Protein AF-A0A4R1PZV4-F1 (afdb_monomer_lite)

Structure (mmCIF, N/CA/C/O backbone):
data_AF-A0A4R1PZV4-F1
#
_entry.id   AF-A0A4R1PZV4-F1
#
loop_
_atom_site.group_PDB
_atom_site.id
_atom_site.type_symbol
_atom_site.label_atom_id
_atom_site.label_alt_id
_atom_site.label_comp_id
_atom_site.label_asym_id
_atom_site.label_entity_id
_atom_site.label_seq_id
_atom_site.pdbx_PDB_ins_code
_atom_site.Cartn_x
_atom_site.Cartn_y
_atom_site.Cartn_z
_atom_site.occupancy
_atom_site.B_iso_or_equiv
_atom_site.auth_seq_id
_atom_site.auth_comp_id
_atom_site.auth_asym_id
_atom_site.auth_atom_id
_atom_site.pdbx_PDB_model_num
ATOM 1 N N . MET A 1 1 ? 3.009 -11.376 5.787 1.00 87.31 1 MET A N 1
ATOM 2 C CA . MET A 1 1 ? 1.856 -10.569 6.239 1.00 87.31 1 MET A CA 1
ATOM 3 C C . MET A 1 1 ? 0.631 -10.897 5.403 1.00 87.31 1 MET A C 1
ATOM 5 O O . MET A 1 1 ? 0.797 -11.438 4.315 1.00 87.31 1 MET A O 1
ATOM 9 N N . ARG A 1 2 ? -0.568 -10.612 5.923 1.00 90.56 2 ARG A N 1
ATOM 10 C CA . ARG A 1 2 ? -1.843 -10.785 5.217 1.00 90.56 2 ARG A CA 1
ATOM 11 C C . ARG A 1 2 ? -2.643 -9.488 5.304 1.00 90.56 2 ARG A C 1
ATOM 13 O O . ARG A 1 2 ? -2.858 -8.986 6.408 1.00 90.56 2 ARG A O 1
ATOM 20 N N . VAL A 1 3 ? -3.038 -8.952 4.155 1.00 90.75 3 VAL A N 1
ATOM 21 C CA . VAL A 1 3 ? -3.773 -7.685 4.041 1.00 90.75 3 VAL A CA 1
ATOM 22 C C . VAL A 1 3 ? -5.005 -7.919 3.175 1.00 90.75 3 VAL A C 1
ATOM 24 O O . VAL A 1 3 ? -4.911 -8.568 2.135 1.00 90.75 3 VAL A O 1
ATOM 27 N N . MET A 1 4 ? -6.154 -7.419 3.620 1.00 91.75 4 MET A N 1
ATOM 28 C CA . MET A 1 4 ? -7.406 -7.443 2.873 1.00 91.75 4 MET A CA 1
ATOM 29 C C . MET A 1 4 ? -7.709 -6.061 2.300 1.00 91.75 4 MET A C 1
ATOM 31 O O . MET A 1 4 ? -7.660 -5.070 3.030 1.00 91.75 4 MET A O 1
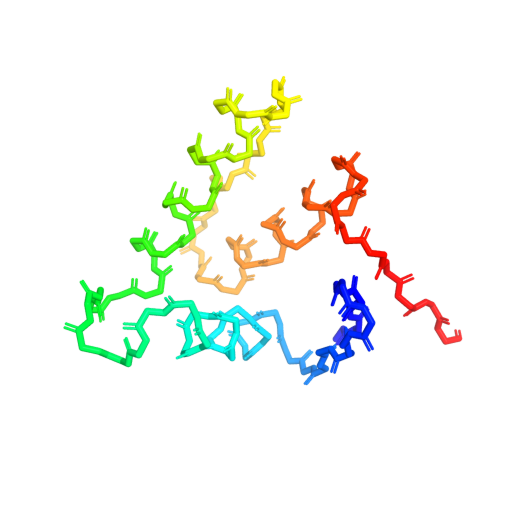ATOM 35 N N . MET A 1 5 ? -8.051 -6.006 1.015 1.00 88.56 5 MET A N 1
ATOM 36 C CA . MET A 1 5 ? -8.519 -4.801 0.324 1.00 88.56 5 MET A CA 1
ATOM 37 C C . MET A 1 5 ? -9.628 -5.184 -0.652 1.00 88.56 5 MET A C 1
ATOM 39 O O . MET A 1 5 ? -9.426 -6.098 -1.447 1.00 88.56 5 MET A O 1
ATOM 43 N N . ASN A 1 6 ? -10.768 -4.485 -0.609 1.00 82.06 6 ASN A N 1
ATOM 44 C CA . ASN A 1 6 ? -11.908 -4.696 -1.516 1.00 82.06 6 ASN A CA 1
ATOM 45 C C . ASN A 1 6 ? -12.244 -6.192 -1.726 1.00 82.06 6 ASN A C 1
ATOM 47 O O . ASN A 1 6 ? -12.267 -6.672 -2.855 1.00 82.06 6 ASN A O 1
ATOM 51 N N . ASP A 1 7 ? -12.411 -6.937 -0.626 1.00 85.56 7 ASP A N 1
ATOM 52 C CA . ASP A 1 7 ? -12.716 -8.382 -0.574 1.00 85.56 7 ASP A CA 1
ATOM 53 C C . ASP A 1 7 ? -11.617 -9.350 -1.052 1.00 85.56 7 ASP A C 1
ATOM 55 O O . ASP A 1 7 ? -11.782 -10.570 -0.975 1.00 85.56 7 ASP A O 1
ATOM 59 N N . ARG A 1 8 ? -10.453 -8.845 -1.475 1.00 89.44 8 ARG A N 1
ATOM 60 C CA . ARG A 1 8 ? -9.295 -9.667 -1.843 1.00 89.44 8 ARG A CA 1
ATOM 61 C C . ARG A 1 8 ? -8.287 -9.758 -0.707 1.00 89.44 8 ARG A C 1
ATOM 63 O O . ARG A 1 8 ? -8.003 -8.770 -0.034 1.00 89.44 8 ARG A O 1
ATOM 70 N N . VAL A 1 9 ? -7.714 -10.948 -0.520 1.00 92.44 9 VAL A N 1
ATOM 71 C CA . VAL A 1 9 ? -6.642 -11.196 0.451 1.00 92.44 9 VAL A CA 1
ATOM 72 C C . VAL A 1 9 ? -5.316 -11.348 -0.276 1.00 92.44 9 VAL A C 1
ATOM 74 O O . VAL A 1 9 ? -5.148 -12.270 -1.068 1.00 92.44 9 VAL A O 1
ATOM 77 N N . TYR A 1 10 ? -4.364 -10.490 0.071 1.00 93.31 10 TYR A N 1
ATOM 78 C CA . TYR A 1 10 ? -2.975 -10.584 -0.358 1.00 93.31 10 TYR A CA 1
ATOM 79 C C . TYR A 1 10 ? -2.137 -11.200 0.756 1.00 93.31 10 TYR A C 1
ATOM 81 O O . TYR A 1 10 ? -2.328 -10.890 1.940 1.00 93.31 10 TYR A O 1
ATOM 89 N N . SER A 1 11 ? -1.194 -12.071 0.401 1.00 93.06 11 SER A N 1
ATOM 90 C CA . SER A 1 11 ? -0.352 -12.754 1.384 1.00 93.06 11 SER A CA 1
ATOM 91 C C . SER A 1 11 ? 1.065 -12.991 0.884 1.00 93.06 11 SER A C 1
ATOM 93 O O . SER A 1 11 ? 1.255 -13.496 -0.215 1.00 93.06 11 SER A O 1
ATOM 95 N N . GLY A 1 12 ? 2.056 -12.701 1.725 1.00 93.19 12 GLY A N 1
ATOM 96 C CA . GLY A 1 12 ? 3.466 -12.906 1.387 1.00 93.19 12 GLY A CA 1
ATOM 97 C C . GLY A 1 12 ? 4.406 -12.037 2.216 1.00 93.19 12 GLY A C 1
ATOM 98 O O . GLY A 1 12 ? 4.037 -11.562 3.298 1.00 93.19 12 GLY A O 1
ATOM 99 N N . SER A 1 13 ? 5.626 -11.825 1.719 1.00 92.94 13 SER A N 1
ATOM 1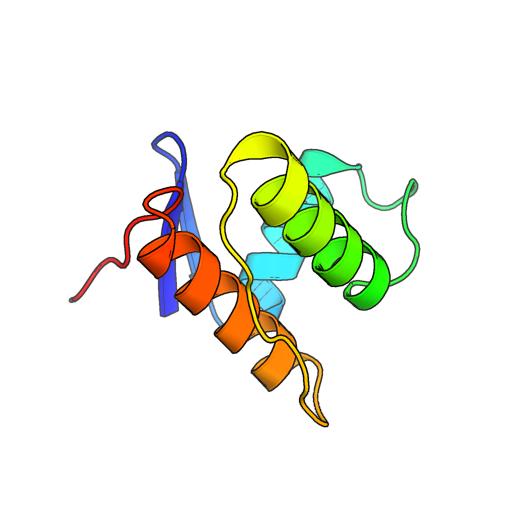00 C CA . SER A 1 13 ? 6.478 -10.725 2.190 1.00 92.94 13 SER A CA 1
ATOM 101 C C . SER A 1 13 ? 5.840 -9.372 1.821 1.00 92.94 13 SER A C 1
ATOM 103 O O . SER A 1 13 ? 4.992 -9.330 0.926 1.00 92.94 13 SER A O 1
ATOM 105 N N . PRO A 1 14 ? 6.214 -8.263 2.486 1.00 92.44 14 PRO A N 1
ATOM 106 C CA . PRO A 1 14 ? 5.680 -6.944 2.147 1.00 92.44 14 PRO A CA 1
ATOM 107 C C . PRO A 1 14 ? 5.853 -6.587 0.665 1.00 92.44 14 PRO A C 1
ATOM 109 O O . PRO A 1 14 ? 4.904 -6.145 0.027 1.00 92.44 14 PRO A O 1
ATOM 112 N N . GLU A 1 15 ? 7.037 -6.839 0.103 1.00 91.56 15 GLU A N 1
ATOM 113 C CA . GLU A 1 15 ? 7.336 -6.556 -1.307 1.00 91.56 15 GLU A CA 1
ATOM 114 C C . GLU A 1 15 ? 6.477 -7.398 -2.252 1.00 91.56 15 GLU A C 1
ATOM 116 O O . GLU A 1 15 ? 5.962 -6.870 -3.228 1.00 91.56 15 GLU A O 1
ATOM 121 N N . ALA A 1 16 ? 6.275 -8.687 -1.947 1.00 91.50 16 ALA A N 1
ATOM 122 C CA . ALA A 1 16 ? 5.470 -9.574 -2.785 1.00 91.50 16 ALA A CA 1
ATOM 123 C C . ALA A 1 16 ? 3.997 -9.142 -2.835 1.00 91.50 16 ALA A C 1
ATOM 125 O O . ALA A 1 16 ? 3.376 -9.196 -3.890 1.00 91.50 16 ALA A O 1
ATOM 126 N N . VAL A 1 17 ? 3.453 -8.675 -1.705 1.00 92.06 17 VAL A N 1
ATOM 127 C CA . VAL A 1 17 ? 2.093 -8.119 -1.649 1.00 92.06 17 VAL A CA 1
ATOM 128 C C . VAL A 1 17 ? 1.990 -6.854 -2.503 1.00 92.06 17 VAL A C 1
ATOM 130 O O . VAL A 1 17 ? 1.064 -6.727 -3.297 1.00 92.06 17 VAL A O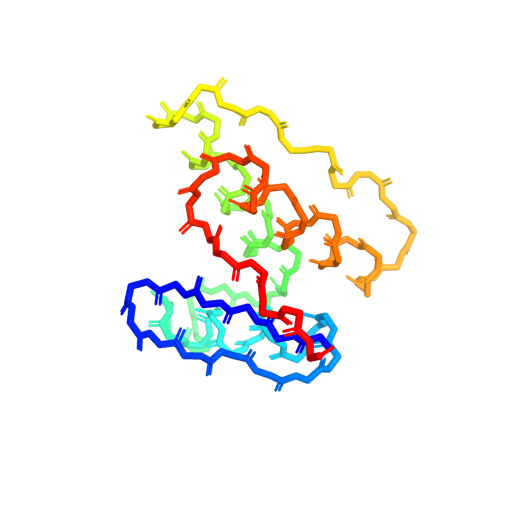 1
ATOM 133 N N . VAL A 1 18 ? 2.945 -5.930 -2.369 1.00 89.62 18 VAL A N 1
ATOM 134 C CA . VAL A 1 18 ? 2.944 -4.673 -3.135 1.00 89.62 18 VAL A CA 1
ATOM 135 C C . VAL A 1 18 ? 3.157 -4.925 -4.632 1.00 89.62 18 VAL A C 1
ATOM 137 O O . VAL A 1 18 ? 2.503 -4.272 -5.441 1.00 89.62 18 VAL A O 1
ATOM 140 N N . ASP A 1 19 ? 4.003 -5.886 -5.013 1.00 89.44 19 ASP A N 1
ATOM 141 C CA . ASP A 1 19 ? 4.184 -6.299 -6.411 1.00 89.44 19 ASP A CA 1
ATOM 142 C C . ASP A 1 19 ? 2.883 -6.851 -7.011 1.00 89.44 19 ASP A C 1
ATOM 144 O O . ASP A 1 19 ? 2.511 -6.479 -8.121 1.00 89.44 19 ASP A O 1
ATOM 148 N N . GLU A 1 20 ? 2.141 -7.687 -6.277 1.00 89.56 20 GLU A N 1
ATOM 149 C CA . GLU A 1 20 ? 0.845 -8.203 -6.735 1.00 89.56 20 GLU A CA 1
ATOM 150 C C . GLU A 1 20 ? -0.172 -7.071 -6.957 1.00 89.56 20 GLU A C 1
ATOM 152 O O . GLU A 1 20 ? -0.785 -6.994 -8.024 1.00 89.56 20 GLU A O 1
ATOM 157 N N . MET A 1 21 ? -0.284 -6.139 -6.004 1.00 88.31 21 MET A N 1
ATOM 158 C CA . MET A 1 21 ? -1.162 -4.969 -6.135 1.00 88.31 21 MET A CA 1
ATOM 159 C C . MET A 1 21 ? -0.763 -4.078 -7.319 1.00 88.31 21 MET A C 1
ATOM 161 O O . MET A 1 21 ? -1.619 -3.567 -8.043 1.00 88.31 21 MET A O 1
ATOM 165 N N . TRP A 1 22 ? 0.539 -3.899 -7.538 1.00 86.25 22 TRP A N 1
ATOM 166 C CA . TRP A 1 22 ? 1.060 -3.163 -8.681 1.00 86.25 22 TRP A CA 1
ATOM 167 C C . TRP A 1 22 ? 0.675 -3.829 -10.009 1.00 86.25 22 TRP A C 1
ATOM 169 O O . TRP A 1 22 ? 0.154 -3.150 -10.901 1.00 86.25 22 TRP A O 1
ATOM 179 N N . ASN A 1 23 ? 0.851 -5.149 -10.117 1.00 83.62 23 ASN A N 1
ATOM 180 C CA . ASN A 1 23 ? 0.496 -5.930 -11.305 1.00 83.62 23 ASN A CA 1
ATOM 181 C C . ASN A 1 23 ? -0.990 -5.795 -11.667 1.00 83.62 23 ASN A C 1
ATOM 183 O O . ASN A 1 23 ? -1.328 -5.739 -12.849 1.00 83.62 23 ASN A O 1
ATOM 187 N N . GLU A 1 24 ? -1.864 -5.708 -10.665 1.00 83.06 24 GLU A N 1
ATOM 188 C CA . GLU A 1 24 ? -3.301 -5.499 -10.855 1.00 83.06 24 GLU A CA 1
ATOM 189 C C . GLU A 1 24 ? -3.659 -4.077 -11.273 1.00 83.06 24 GLU A C 1
ATOM 191 O O . GLU A 1 24 ? -4.506 -3.892 -12.144 1.00 83.06 24 GLU A O 1
ATOM 196 N N . CYS A 1 25 ? -3.036 -3.067 -10.660 1.00 78.38 25 CYS A N 1
ATOM 197 C CA . CYS A 1 25 ? -3.376 -1.671 -10.930 1.00 78.38 25 CYS A CA 1
ATOM 198 C C . CYS A 1 25 ? -2.913 -1.196 -12.307 1.00 78.38 25 CYS A C 1
ATOM 200 O O . CYS A 1 25 ? -3.584 -0.367 -12.919 1.00 78.38 25 CYS A O 1
ATOM 202 N N . PHE A 1 26 ? -1.750 -1.654 -12.762 1.00 70.12 26 PHE A N 1
ATOM 203 C CA . PHE A 1 26 ? -1.066 -1.011 -13.878 1.00 70.12 26 PHE A CA 1
ATOM 204 C C . PHE A 1 26 ? -0.792 -1.921 -15.067 1.00 70.12 26 PHE A C 1
ATOM 206 O O . PHE A 1 26 ? -0.426 -1.401 -16.121 1.00 70.12 26 PHE A O 1
ATOM 213 N N . HIS A 1 27 ? -0.952 -3.243 -14.929 1.00 66.62 27 HIS A N 1
ATOM 214 C CA . HIS A 1 27 ? -0.205 -4.213 -15.736 1.00 66.62 27 HIS A CA 1
ATOM 215 C C . HIS A 1 27 ? 1.317 -3.892 -15.672 1.00 66.62 27 HIS A C 1
ATOM 217 O O . HIS A 1 27 ? 1.735 -2.760 -15.429 1.00 66.62 27 HIS A O 1
ATOM 223 N N . ARG A 1 28 ? 2.213 -4.869 -15.815 1.00 59.09 28 ARG A N 1
ATOM 224 C CA . ARG A 1 28 ? 3.662 -4.667 -15.544 1.00 59.09 28 ARG A CA 1
ATOM 225 C C . ARG A 1 28 ? 4.379 -3.625 -16.425 1.00 59.09 28 ARG A C 1
ATOM 227 O O . ARG A 1 28 ? 5.569 -3.407 -16.242 1.00 59.09 28 ARG A O 1
ATOM 234 N N . ASP A 1 29 ? 3.660 -2.975 -17.334 1.00 58.19 29 ASP A N 1
ATOM 235 C CA . ASP A 1 29 ? 4.203 -2.157 -18.411 1.00 58.19 29 ASP A CA 1
ATOM 236 C C . ASP A 1 29 ? 4.031 -0.639 -18.186 1.00 58.19 29 ASP A C 1
ATOM 238 O O . ASP A 1 29 ? 4.593 0.152 -18.942 1.00 58.19 29 ASP A O 1
ATOM 242 N N . THR A 1 30 ? 3.253 -0.199 -17.182 1.00 62.50 30 THR A N 1
ATOM 243 C CA . THR A 1 30 ? 2.942 1.243 -17.000 1.00 62.50 30 THR A CA 1
ATOM 244 C C . THR A 1 30 ? 3.878 1.963 -16.025 1.00 62.50 30 THR A C 1
ATOM 246 O O . THR A 1 30 ? 4.133 3.156 -16.170 1.00 62.50 30 THR A O 1
ATOM 249 N N . LEU A 1 31 ? 4.400 1.248 -15.032 1.00 64.62 31 LEU A N 1
ATOM 250 C CA . LEU A 1 31 ? 5.489 1.706 -14.164 1.00 64.62 31 LEU A CA 1
ATOM 251 C C . LEU A 1 31 ? 6.629 0.705 -14.330 1.00 64.62 31 LEU A C 1
ATOM 253 O O . LEU A 1 31 ? 6.356 -0.432 -14.689 1.00 64.62 31 LEU A O 1
ATOM 257 N N . ASN A 1 32 ? 7.883 1.093 -14.109 1.00 69.62 32 ASN A N 1
ATOM 258 C CA . ASN A 1 32 ? 9.014 0.163 -14.281 1.00 69.62 32 ASN A CA 1
ATOM 259 C C . ASN A 1 32 ? 9.574 -0.325 -12.942 1.00 69.62 32 ASN A C 1
ATOM 261 O O . ASN A 1 32 ? 10.296 -1.324 -12.883 1.00 69.62 32 ASN A O 1
ATOM 265 N N . HIS A 1 33 ? 9.252 0.387 -11.859 1.00 79.31 33 HIS A N 1
ATOM 266 C CA . HIS A 1 33 ? 9.828 0.159 -10.544 1.00 79.31 33 HIS A CA 1
ATOM 267 C C . HIS A 1 33 ? 8.761 0.214 -9.449 1.00 79.31 33 HIS A C 1
ATOM 269 O O . HIS A 1 33 ? 7.968 1.152 -9.373 1.00 79.31 33 HIS A O 1
ATOM 275 N N . ILE A 1 34 ? 8.811 -0.749 -8.526 1.00 83.56 34 ILE A N 1
ATOM 276 C CA . ILE A 1 34 ? 7.935 -0.809 -7.346 1.00 83.56 34 ILE A CA 1
ATOM 277 C C . ILE A 1 34 ? 7.969 0.486 -6.512 1.00 83.56 34 ILE A C 1
ATOM 279 O O . ILE A 1 34 ? 6.970 0.859 -5.907 1.00 83.56 34 ILE A O 1
ATOM 283 N N . GLU A 1 35 ? 9.082 1.227 -6.516 1.00 87.31 35 GLU A N 1
ATOM 284 C CA . GLU A 1 35 ? 9.178 2.526 -5.836 1.00 87.31 35 GLU A CA 1
ATOM 285 C C . GLU A 1 35 ? 8.272 3.597 -6.446 1.00 87.31 35 GLU A C 1
ATOM 287 O O . GLU A 1 35 ? 7.682 4.387 -5.707 1.00 87.31 35 GLU A O 1
ATOM 292 N N . GLU A 1 36 ? 8.129 3.613 -7.772 1.00 88.94 36 GLU A N 1
ATOM 293 C CA . GLU A 1 36 ? 7.225 4.533 -8.468 1.00 88.94 36 GLU A CA 1
ATOM 294 C C . GLU A 1 36 ? 5.776 4.208 -8.111 1.00 88.94 36 GLU A C 1
ATOM 296 O O . GLU A 1 36 ? 4.984 5.114 -7.847 1.00 88.94 36 GLU A O 1
ATOM 301 N N . TYR A 1 37 ? 5.450 2.914 -8.016 1.00 89.88 37 TYR A N 1
ATOM 302 C CA . TYR A 1 37 ? 4.141 2.459 -7.561 1.00 89.88 37 TYR A CA 1
ATOM 303 C C . TYR A 1 37 ? 3.870 2.874 -6.110 1.00 89.88 37 TYR A C 1
ATOM 305 O O . TYR A 1 37 ? 2.826 3.460 -5.825 1.00 89.88 37 TYR A O 1
ATOM 313 N N . ILE A 1 38 ? 4.822 2.652 -5.198 1.00 92.81 38 ILE A N 1
ATOM 314 C CA . ILE A 1 38 ? 4.694 3.065 -3.794 1.00 92.81 38 ILE A CA 1
ATOM 315 C C . ILE A 1 38 ? 4.453 4.580 -3.705 1.00 92.81 38 ILE A C 1
ATOM 317 O O . ILE A 1 38 ? 3.512 5.013 -3.040 1.00 92.81 38 ILE A O 1
ATOM 321 N N . ALA A 1 39 ? 5.252 5.391 -4.404 1.00 92.19 39 ALA A N 1
ATOM 322 C CA . ALA A 1 39 ? 5.094 6.845 -4.417 1.00 92.19 39 ALA A CA 1
ATOM 323 C C . ALA A 1 39 ? 3.741 7.280 -5.007 1.00 92.19 39 ALA A C 1
ATOM 325 O O . ALA A 1 39 ? 3.081 8.164 -4.453 1.00 92.19 39 ALA A O 1
ATOM 326 N N . TYR A 1 40 ? 3.300 6.631 -6.089 1.00 91.25 40 TYR A N 1
ATOM 327 C CA . TYR A 1 40 ? 1.987 6.856 -6.687 1.00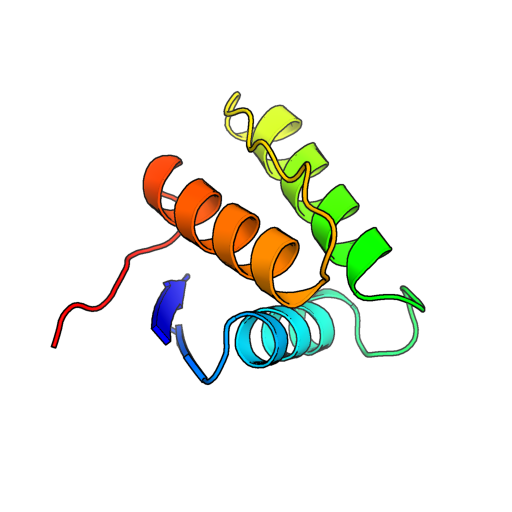 91.25 40 TYR A CA 1
ATOM 328 C C . TYR A 1 40 ? 0.864 6.589 -5.679 1.00 91.25 40 TYR A C 1
ATOM 330 O O . TYR A 1 40 ? -0.004 7.445 -5.491 1.00 91.25 40 TYR A O 1
ATOM 338 N N . VAL A 1 41 ? 0.874 5.440 -4.996 1.00 92.88 41 VAL A N 1
ATOM 339 C CA . VAL A 1 41 ? -0.175 5.089 -4.027 1.00 92.88 41 VAL A CA 1
ATOM 340 C C . VAL A 1 41 ? -0.189 6.083 -2.868 1.00 92.88 41 VAL A C 1
ATOM 342 O O . VAL A 1 41 ? -1.250 6.621 -2.561 1.00 92.88 41 VAL A O 1
ATOM 345 N N . VAL A 1 42 ? 0.967 6.413 -2.280 1.00 95.00 42 VAL A N 1
ATOM 346 C CA . VAL A 1 42 ? 1.053 7.404 -1.190 1.00 95.00 42 VAL A CA 1
ATOM 347 C C . VAL A 1 42 ? 0.483 8.758 -1.612 1.00 95.00 42 VAL A C 1
ATOM 349 O O . VAL A 1 42 ? -0.305 9.352 -0.874 1.00 95.00 42 VAL A O 1
ATOM 352 N N . GLY A 1 43 ? 0.822 9.230 -2.815 1.00 94.12 43 GLY A N 1
ATOM 353 C CA . GLY A 1 43 ? 0.286 10.479 -3.353 1.00 94.12 43 GLY A CA 1
ATOM 354 C C . GLY A 1 43 ? -1.238 10.459 -3.496 1.00 94.12 43 GLY A C 1
ATOM 355 O O . GLY A 1 43 ? -1.902 11.443 -3.168 1.00 94.12 43 GLY A O 1
ATOM 356 N N . ASN A 1 44 ? -1.812 9.333 -3.929 1.00 93.25 44 ASN A N 1
ATOM 357 C CA . ASN A 1 44 ? -3.263 9.176 -4.048 1.00 93.25 44 ASN A CA 1
ATOM 358 C C . ASN A 1 44 ? -3.958 9.082 -2.686 1.00 93.25 44 ASN A C 1
ATOM 360 O O . ASN A 1 44 ? -4.995 9.717 -2.502 1.00 93.25 44 ASN A O 1
ATOM 364 N N . VAL A 1 45 ? -3.384 8.360 -1.720 1.00 94.31 45 VAL A N 1
ATOM 365 C CA . VAL A 1 45 ? -3.920 8.297 -0.351 1.00 94.31 45 VAL A CA 1
ATOM 366 C C . VAL A 1 45 ? -3.952 9.692 0.267 1.00 94.31 45 VAL A C 1
ATOM 368 O O . VAL A 1 45 ? -4.986 10.111 0.782 1.00 94.31 45 VAL A O 1
ATOM 371 N N . PHE A 1 46 ? -2.874 10.466 0.136 1.00 95.25 46 PHE A N 1
ATOM 372 C CA . PHE A 1 46 ? -2.861 11.842 0.623 1.00 95.25 46 PHE A CA 1
ATOM 373 C C . PHE A 1 46 ? -3.900 12.714 -0.094 1.00 95.25 46 PHE A C 1
ATOM 375 O O . PHE A 1 46 ? -4.680 13.409 0.553 1.00 95.25 46 PHE A O 1
ATOM 382 N N . LYS A 1 47 ? -3.956 12.648 -1.428 1.00 93.88 47 LYS A N 1
ATOM 383 C CA . LYS A 1 47 ? -4.856 13.477 -2.242 1.00 93.88 47 LYS A CA 1
ATOM 384 C C . LYS A 1 47 ? -6.338 13.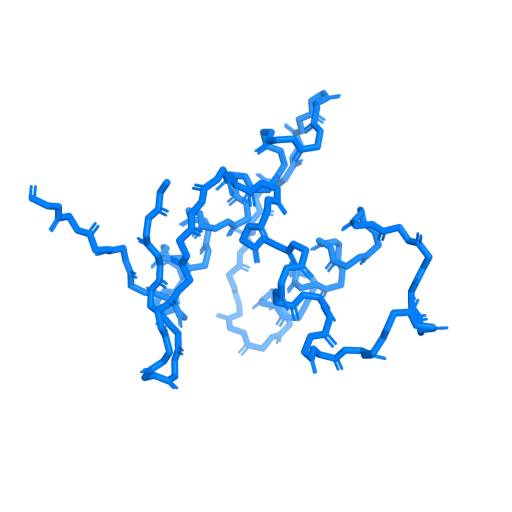203 -1.979 1.00 93.88 47 LYS A C 1
ATOM 386 O O . LYS A 1 47 ? -7.124 14.146 -1.968 1.00 93.88 47 LYS A O 1
ATOM 391 N N . PHE A 1 48 ? -6.724 11.937 -1.830 1.00 90.75 48 PHE A N 1
ATOM 392 C CA . PHE A 1 48 ? -8.132 11.538 -1.781 1.00 90.75 48 PHE A CA 1
ATOM 393 C C . PHE A 1 48 ? -8.628 11.193 -0.376 1.00 90.75 48 PHE A C 1
ATOM 395 O O . PHE A 1 48 ? -9.800 11.418 -0.093 1.00 90.75 48 PHE A O 1
ATOM 402 N N . ALA A 1 49 ? -7.759 10.693 0.507 1.00 91.25 49 ALA A N 1
ATOM 403 C CA . ALA A 1 49 ? -8.108 10.370 1.892 1.00 91.25 49 ALA A CA 1
ATOM 404 C C . ALA A 1 49 ? -7.565 11.390 2.910 1.00 91.25 49 ALA A C 1
ATOM 406 O O . ALA A 1 49 ? -7.903 11.310 4.087 1.00 91.25 49 ALA A O 1
ATOM 407 N N . GLY A 1 50 ? -6.722 12.345 2.493 1.00 92.69 50 GLY A N 1
ATOM 408 C CA . GLY A 1 50 ? -6.127 13.336 3.398 1.00 92.69 50 GLY A CA 1
ATOM 409 C C . GLY A 1 50 ? -5.121 12.744 4.391 1.00 92.69 50 GLY A C 1
ATOM 410 O O . GLY A 1 50 ? -4.777 13.399 5.373 1.00 92.69 50 GLY A O 1
ATOM 411 N N . PHE A 1 51 ? -4.659 11.511 4.161 1.00 94.50 51 PHE A N 1
ATOM 412 C CA . PHE A 1 51 ? -3.810 10.769 5.090 1.00 94.50 51 PHE A CA 1
ATOM 413 C C . PHE A 1 51 ? -2.372 10.667 4.568 1.00 94.50 51 PHE A C 1
ATOM 415 O O . PHE A 1 51 ? -2.136 10.240 3.438 1.00 94.50 51 PHE A O 1
ATOM 422 N N . GLY A 1 52 ? -1.396 11.065 5.387 1.00 95.50 52 GLY A N 1
ATOM 423 C CA . GLY A 1 52 ? 0.025 10.985 5.046 1.00 95.50 52 GLY A CA 1
ATOM 424 C C . GLY A 1 52 ? 0.639 9.648 5.460 1.00 95.50 52 GLY A C 1
ATOM 425 O O . GLY A 1 52 ? 0.557 9.273 6.626 1.00 95.50 52 GLY A O 1
ATOM 426 N N . ILE A 1 53 ? 1.296 8.958 4.525 1.00 95.50 53 ILE A N 1
ATOM 427 C CA . ILE A 1 53 ? 2.061 7.733 4.800 1.00 95.50 53 ILE A CA 1
ATOM 428 C C . ILE A 1 53 ? 3.558 8.044 4.672 1.00 95.50 53 ILE A C 1
ATOM 430 O O . ILE A 1 53 ? 4.024 8.423 3.597 1.00 95.50 53 ILE A O 1
ATOM 434 N N . ASP A 1 54 ? 4.321 7.864 5.756 1.00 94.31 54 ASP A N 1
ATOM 435 C CA . ASP A 1 54 ? 5.782 8.008 5.734 1.00 94.31 54 ASP A CA 1
ATOM 436 C C . ASP A 1 54 ? 6.465 6.732 5.220 1.00 94.31 54 ASP A C 1
ATOM 438 O O . ASP A 1 54 ? 6.633 5.748 5.944 1.00 94.31 54 ASP A O 1
ATOM 442 N N . ILE A 1 55 ? 6.921 6.781 3.970 1.00 93.19 55 ILE A N 1
ATOM 443 C CA . ILE A 1 55 ? 7.661 5.702 3.302 1.00 93.19 55 ILE A CA 1
ATOM 444 C C . ILE A 1 55 ? 9.185 5.888 3.351 1.00 93.19 55 ILE A C 1
ATOM 446 O O . ILE A 1 55 ? 9.904 5.238 2.595 1.00 93.19 55 ILE A O 1
ATOM 450 N N . ASN A 1 56 ? 9.722 6.776 4.194 1.00 94.00 56 ASN A N 1
ATOM 451 C CA . ASN A 1 56 ? 11.163 7.007 4.259 1.00 94.00 56 ASN A CA 1
ATOM 452 C C . ASN A 1 56 ? 11.907 5.818 4.895 1.00 94.00 56 ASN A C 1
ATOM 454 O O . ASN A 1 56 ? 12.031 5.707 6.117 1.00 94.00 56 ASN A O 1
ATOM 458 N N . ALA A 1 57 ? 12.431 4.925 4.057 1.00 93.62 57 ALA A N 1
ATOM 459 C CA . ALA A 1 57 ? 13.234 3.786 4.479 1.00 93.62 57 ALA A CA 1
ATOM 460 C C . ALA A 1 57 ? 14.335 3.439 3.466 1.00 93.62 57 ALA A C 1
ATOM 462 O O . ALA A 1 57 ? 14.302 3.863 2.310 1.00 93.62 57 ALA A O 1
ATOM 463 N N . ARG A 1 58 ? 15.328 2.655 3.911 1.00 91.31 58 ARG A N 1
ATOM 464 C CA . ARG A 1 58 ? 16.509 2.287 3.106 1.00 91.31 58 ARG A CA 1
ATOM 465 C C . ARG A 1 58 ? 16.273 1.128 2.138 1.00 91.31 58 ARG A C 1
ATOM 467 O O . ARG A 1 58 ? 16.997 1.030 1.156 1.00 91.31 58 ARG A O 1
ATOM 474 N N . THR A 1 59 ? 15.318 0.248 2.424 1.00 94.12 59 THR A N 1
ATOM 475 C CA . THR A 1 59 ? 15.056 -0.967 1.639 1.00 94.12 59 THR A CA 1
ATOM 476 C C . THR A 1 59 ? 13.640 -0.953 1.082 1.00 94.12 59 THR A C 1
ATOM 478 O O . THR A 1 59 ? 12.738 -0.370 1.687 1.00 94.12 59 THR A O 1
ATOM 481 N N . ILE A 1 60 ? 13.439 -1.615 -0.059 1.00 91.62 60 ILE A N 1
ATOM 482 C CA . ILE A 1 60 ? 12.116 -1.778 -0.676 1.00 91.62 60 ILE A CA 1
ATOM 483 C C . ILE A 1 60 ? 11.159 -2.504 0.272 1.00 91.62 60 ILE A C 1
ATOM 485 O O . ILE A 1 60 ? 10.007 -2.093 0.398 1.00 91.62 60 ILE A O 1
ATOM 489 N N . GLU A 1 61 ? 11.643 -3.506 1.004 1.00 93.56 61 GLU A N 1
ATOM 490 C CA . GLU A 1 61 ? 10.846 -4.255 1.973 1.00 93.56 61 GLU A CA 1
ATOM 491 C C . GLU A 1 61 ? 10.249 -3.348 3.039 1.00 93.56 61 GLU A C 1
ATOM 493 O O . GLU A 1 61 ? 9.052 -3.413 3.320 1.00 93.56 61 GLU A O 1
ATOM 498 N N . GLU A 1 62 ? 11.068 -2.463 3.600 1.00 95.12 62 GLU A N 1
ATOM 499 C CA . GLU A 1 62 ? 10.640 -1.571 4.667 1.00 95.12 62 GLU A CA 1
ATOM 500 C C . GLU A 1 62 ? 9.708 -0.477 4.130 1.00 95.12 62 GLU A C 1
ATOM 502 O O . GLU A 1 62 ? 8.712 -0.145 4.772 1.00 95.12 62 GLU A O 1
ATOM 507 N N . LYS A 1 63 ? 9.966 0.034 2.915 1.00 95.56 63 LYS A N 1
ATOM 508 C CA . LYS A 1 63 ? 9.044 0.949 2.220 1.00 95.56 63 LYS A CA 1
ATOM 509 C C . LYS A 1 63 ? 7.684 0.290 1.975 1.00 95.56 63 LYS A C 1
ATOM 511 O O . LYS A 1 63 ? 6.651 0.893 2.252 1.00 95.56 63 LYS A O 1
ATOM 516 N N . SER A 1 64 ? 7.689 -0.958 1.510 1.00 95.94 64 SER A N 1
ATOM 517 C CA . SER A 1 64 ? 6.485 -1.750 1.237 1.00 95.94 64 SER A CA 1
ATOM 518 C C . SER A 1 64 ? 5.703 -2.024 2.518 1.00 95.94 64 SER A C 1
ATOM 520 O O . SER A 1 64 ? 4.486 -1.869 2.556 1.00 95.94 64 SER A O 1
ATOM 522 N N . ARG A 1 65 ? 6.400 -2.365 3.606 1.00 95.94 65 ARG A N 1
ATOM 523 C CA . ARG A 1 65 ? 5.788 -2.572 4.921 1.00 95.94 65 ARG A CA 1
ATOM 524 C C . ARG A 1 65 ? 5.110 -1.303 5.431 1.00 95.94 65 ARG A C 1
ATOM 526 O O . ARG A 1 65 ? 3.937 -1.352 5.781 1.00 95.94 65 ARG A O 1
ATOM 533 N N . ARG A 1 66 ? 5.813 -0.167 5.391 1.00 96.44 66 ARG A N 1
ATOM 534 C CA . ARG A 1 66 ? 5.272 1.145 5.785 1.00 96.44 66 ARG A CA 1
ATOM 535 C C . ARG A 1 66 ? 4.077 1.564 4.937 1.00 96.44 66 ARG A C 1
ATOM 537 O O . ARG A 1 66 ? 3.122 2.106 5.482 1.00 96.44 66 ARG A O 1
ATOM 544 N N . LEU A 1 67 ? 4.107 1.288 3.631 1.00 96.69 67 LEU A N 1
ATOM 545 C CA . LEU A 1 67 ? 2.953 1.499 2.761 1.00 96.69 67 LEU A CA 1
ATOM 546 C C . LEU A 1 67 ? 1.745 0.697 3.257 1.00 96.69 67 LEU A C 1
ATOM 548 O O . LEU A 1 67 ? 0.683 1.272 3.471 1.00 96.69 67 LEU A O 1
ATOM 552 N N . LEU A 1 68 ? 1.906 -0.611 3.466 1.00 96.00 68 LEU A N 1
ATOM 553 C CA . LEU A 1 68 ? 0.809 -1.493 3.868 1.00 96.00 68 LEU A CA 1
ATOM 554 C C . LEU A 1 68 ? 0.261 -1.141 5.257 1.00 96.00 68 LEU A C 1
ATOM 556 O O . LEU A 1 68 ? -0.954 -1.068 5.429 1.00 96.00 68 LEU A O 1
ATOM 560 N N . ASP A 1 69 ? 1.130 -0.855 6.226 1.00 95.69 69 ASP A N 1
ATOM 561 C CA . ASP A 1 69 ? 0.709 -0.392 7.552 1.00 95.69 69 ASP A CA 1
ATOM 562 C C . ASP A 1 69 ? 0.003 0.975 7.468 1.00 95.69 69 ASP A C 1
ATOM 564 O O . ASP A 1 69 ? -1.008 1.196 8.135 1.00 95.69 69 ASP A O 1
ATOM 568 N N . GLY A 1 70 ? 0.472 1.872 6.594 1.00 95.81 70 GLY A N 1
ATOM 569 C CA . GLY A 1 70 ? -0.166 3.159 6.320 1.00 95.81 70 GLY A CA 1
ATOM 570 C C . GLY A 1 70 ? -1.552 3.030 5.684 1.00 95.81 70 GLY A C 1
ATOM 571 O O . GLY A 1 70 ? -2.465 3.755 6.069 1.00 95.81 70 GLY A O 1
ATOM 572 N N . LEU A 1 71 ? -1.747 2.083 4.761 1.00 95.25 71 LEU A N 1
ATOM 573 C CA . LEU A 1 71 ? -3.057 1.787 4.167 1.00 95.25 71 LEU A CA 1
ATOM 574 C C . LEU A 1 71 ? -4.044 1.233 5.199 1.00 95.25 71 LEU A C 1
ATOM 576 O O . LEU A 1 71 ? -5.227 1.576 5.163 1.00 95.25 71 LEU A O 1
ATOM 580 N N . VAL A 1 72 ? -3.561 0.408 6.133 1.00 95.06 72 VAL A N 1
ATOM 581 C CA . VAL A 1 72 ? -4.369 -0.076 7.260 1.00 95.06 72 VAL A CA 1
ATOM 582 C C . VAL A 1 72 ? -4.740 1.077 8.192 1.00 95.06 72 VAL A C 1
ATOM 584 O O . VAL A 1 72 ? -5.908 1.231 8.539 1.00 95.06 72 VAL A O 1
ATOM 587 N N . ALA A 1 73 ? -3.781 1.934 8.547 1.00 94.56 73 ALA A N 1
ATOM 588 C CA . ALA A 1 73 ? -4.026 3.103 9.393 1.00 94.56 73 ALA A CA 1
ATOM 589 C C . ALA A 1 73 ? -4.986 4.122 8.748 1.00 94.56 73 ALA A C 1
ATOM 591 O O . ALA A 1 73 ? -5.773 4.753 9.450 1.00 94.56 73 ALA A O 1
ATOM 592 N N . ALA A 1 74 ? -4.960 4.247 7.418 1.00 93.56 74 ALA A N 1
ATOM 593 C CA . ALA A 1 74 ? -5.885 5.075 6.648 1.00 93.56 74 ALA A CA 1
ATOM 594 C C . ALA A 1 74 ? -7.291 4.455 6.491 1.00 93.56 74 ALA A C 1
ATOM 596 O O . ALA A 1 74 ? -8.163 5.083 5.895 1.00 93.56 74 ALA A O 1
ATOM 597 N N . GLY A 1 75 ? -7.522 3.226 6.974 1.00 92.19 75 GLY A N 1
ATOM 598 C CA . GLY A 1 75 ? -8.798 2.514 6.832 1.00 92.19 75 GLY A CA 1
ATOM 599 C C . GLY A 1 75 ? -9.097 2.017 5.413 1.00 92.19 75 GLY A C 1
ATOM 600 O O . GLY A 1 75 ? -10.230 1.648 5.119 1.00 92.19 75 GLY A O 1
ATOM 601 N N . ILE A 1 76 ? -8.097 2.010 4.527 1.00 92.50 76 ILE A N 1
ATOM 602 C CA . ILE A 1 76 ? -8.216 1.554 3.130 1.00 92.50 76 ILE A CA 1
ATOM 603 C C . ILE A 1 76 ? -8.038 0.037 3.042 1.00 92.50 76 ILE A C 1
ATOM 605 O O . ILE A 1 76 ? -8.626 -0.629 2.190 1.00 92.50 76 ILE A O 1
ATOM 609 N N . ALA A 1 77 ? -7.209 -0.507 3.927 1.00 93.62 77 ALA A N 1
ATOM 610 C CA . ALA A 1 77 ? -6.937 -1.925 4.027 1.00 93.62 77 ALA A CA 1
ATOM 611 C C . ALA A 1 77 ? -7.220 -2.430 5.443 1.00 93.62 77 ALA A C 1
ATOM 613 O O . ALA A 1 77 ? -7.247 -1.668 6.405 1.00 93.62 77 ALA A O 1
ATOM 614 N N . SER A 1 78 ? -7.400 -3.738 5.583 1.00 92.56 78 SER A N 1
ATOM 615 C CA . SER A 1 78 ? -7.509 -4.398 6.884 1.00 92.56 78 SER A CA 1
ATOM 616 C C . SER A 1 78 ? -6.391 -5.415 7.049 1.00 92.56 78 SER A C 1
ATOM 618 O O . SER A 1 78 ? -6.149 -6.242 6.168 1.00 92.56 78 SER A O 1
ATOM 620 N N . LYS A 1 79 ? -5.694 -5.369 8.184 1.00 90.06 79 LYS A N 1
ATOM 621 C CA . LYS A 1 79 ? -4.714 -6.397 8.539 1.00 90.06 79 LYS A CA 1
ATOM 622 C C . LYS A 1 79 ? -5.458 -7.636 9.023 1.00 90.06 79 LYS A C 1
ATOM 624 O O . LYS A 1 79 ? -6.336 -7.531 9.873 1.00 90.06 79 LYS A O 1
ATOM 629 N N . ILE A 1 80 ? -5.102 -8.802 8.493 1.00 87.06 80 ILE A N 1
ATOM 630 C CA . ILE A 1 80 ? -5.633 -10.071 8.995 1.00 87.06 80 ILE A CA 1
ATOM 631 C C . ILE A 1 80 ? -4.644 -10.588 10.035 1.00 87.06 80 ILE A C 1
ATOM 633 O O . ILE A 1 80 ? -3.545 -11.031 9.687 1.00 87.06 80 ILE A O 1
ATOM 637 N N . GLU A 1 81 ? -5.019 -10.480 11.305 1.00 76.38 81 GLU A N 1
ATOM 638 C CA . GLU A 1 81 ? -4.309 -11.130 12.404 1.00 76.38 81 GLU A CA 1
ATOM 639 C C . GLU A 1 81 ? -4.715 -12.609 12.430 1.00 76.38 81 GLU A C 1
ATOM 641 O O . GLU A 1 81 ? -5.894 -12.934 12.283 1.00 76.38 81 GLU A O 1
ATOM 646 N N . ASN A 1 82 ? -3.723 -13.499 12.505 1.00 55.06 82 ASN A N 1
ATOM 647 C CA . ASN A 1 82 ? -3.955 -14.934 12.678 1.00 55.06 82 ASN A CA 1
ATOM 648 C C . ASN A 1 82 ? -4.129 -15.249 14.162 1.00 55.06 82 ASN A C 1
ATOM 650 O O . ASN A 1 82 ? -3.315 -14.716 14.951 1.00 55.06 82 ASN A O 1
#

Foldseek 3Di:
DWKDAPNDIADDQLLRSLVVVCCVPANCPRDPDSVVSLVVLQVCCCVPLVFHQDQDDDDPRSSSVSSRVSCCVSVRMPDDDD

Sequence (82 aa):
MRVMMNDRVYSGSPEAVVDEMWNECFHRDTLNHIEEYIAYVVGNVFKFAGFGIDINARTIEEKSRRLLDGLVAAGIASKIEN

Organism: NCBI:txid244830

Radius of gyration: 11.81 Å; chains: 1; bounding box: 29×28×31 Å

Secondary structure (DSSP, 8-state):
-EEEETTEEEESSHHHHHHHHHHHHH-TTS-SSHHHHHHHHHHHHHHHH--------SSHHHHHHHHHHHHHHTTSSEE---

pLDDT: mean 88.64, std 9.44,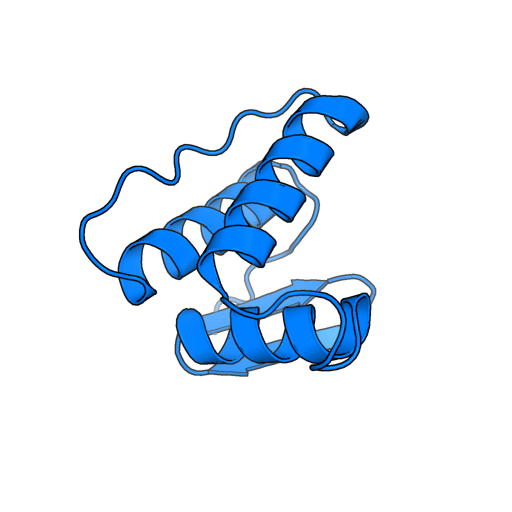 range [55.06, 96.69]